Protein AF-A0A971T1A7-F1 (afdb_monomer)

Mean predicted aligned error: 4.46 Å

Secondary structure (DSSP, 8-state):
-HHHHHHHHHHHHHIIIIIS-TTS-HHHHHHHHHHHHHHHTSS-TTTHHHHHHHHHHHTT--HHHHHHHHTTS-TTTHHHH-

Sequence (82 aa):
MLILLIRLRPILRFIRYRILHADDSPERISRGLAIGVFVAYLPLMGIQMALSWAVAALFKANKAMALLGAWVSNPATAVFVY

pLDDT: mean 92.33, std 7.84, range [60.94, 98.56]

Solvent-accessible surface area (backbone atoms only — not comparable to full-atom values): 4337 Å² total; per-residue (Å²): 115,72,70,60,56,63,70,42,46,67,56,54,51,43,44,40,55,72,60,49,40,70,81,54,56,71,67,29,42,51,48,2,28,52,45,2,41,56,37,33,68,45,97,44,83,95,46,36,60,62,50,16,34,51,52,15,57,74,70,68,25,30,40,47,32,2,42,57,22,23,57,78,35,41,92,89,50,34,77,77,74,99

Structure (mmCIF, N/CA/C/O backbone):
data_AF-A0A971T1A7-F1
#
_entry.id   AF-A0A971T1A7-F1
#
loop_
_atom_site.group_PDB
_atom_site.id
_atom_site.type_symbol
_atom_site.label_atom_id
_atom_site.label_alt_id
_atom_site.label_comp_id
_atom_site.label_asym_id
_atom_site.label_entity_id
_atom_site.label_seq_id
_atom_site.pdbx_PDB_ins_code
_atom_site.Cartn_x
_atom_site.Cartn_y
_atom_site.Cartn_z
_atom_site.occupancy
_atom_site.B_iso_or_equiv
_atom_site.auth_seq_id
_atom_site.auth_comp_id
_atom_site.auth_asym_id
_atom_site.auth_atom_id
_atom_site.pdbx_PDB_model_num
ATOM 1 N N . MET A 1 1 ? 14.702 -17.045 21.439 1.00 60.94 1 MET A N 1
ATOM 2 C CA . MET A 1 1 ? 13.618 -16.790 20.459 1.00 60.94 1 MET A CA 1
ATOM 3 C C . MET A 1 1 ? 12.429 -16.034 21.068 1.00 60.94 1 MET A C 1
ATOM 5 O O . MET A 1 1 ? 12.074 -14.987 20.545 1.00 60.94 1 MET A O 1
ATOM 9 N N . LEU A 1 2 ? 11.871 -16.475 22.207 1.00 68.25 2 LEU A N 1
ATOM 10 C CA . LEU A 1 2 ? 10.699 -15.842 22.848 1.00 68.25 2 LEU A CA 1
ATOM 11 C C . LEU A 1 2 ? 10.925 -14.379 23.307 1.00 68.25 2 LEU A C 1
ATOM 13 O O . LEU A 1 2 ? 10.057 -13.530 23.132 1.00 68.25 2 LEU A O 1
ATOM 17 N N . ILE A 1 3 ? 12.115 -14.060 23.827 1.00 71.56 3 ILE A N 1
ATOM 18 C CA . ILE A 1 3 ? 12.470 -12.713 24.323 1.00 71.56 3 ILE A CA 1
ATOM 19 C C . ILE A 1 3 ? 12.508 -11.668 23.191 1.00 71.56 3 ILE A C 1
ATOM 21 O O . ILE A 1 3 ? 12.081 -10.528 23.377 1.00 71.56 3 ILE A O 1
ATOM 25 N N . LEU A 1 4 ? 12.962 -12.059 21.994 1.00 70.12 4 LEU A N 1
ATOM 26 C CA . LEU A 1 4 ? 13.032 -11.174 20.826 1.00 70.12 4 LEU A CA 1
ATOM 27 C C . LEU A 1 4 ? 11.628 -10.759 20.360 1.00 70.12 4 LEU A C 1
ATOM 29 O O . LEU A 1 4 ? 11.379 -9.585 20.097 1.00 70.12 4 LEU A O 1
ATOM 33 N N . LEU A 1 5 ? 10.691 -11.714 20.338 1.00 74.00 5 LEU A N 1
ATOM 34 C CA . LEU A 1 5 ? 9.296 -11.461 19.972 1.00 74.00 5 LEU A CA 1
ATOM 35 C C . LEU A 1 5 ? 8.627 -10.478 20.934 1.00 74.00 5 LEU A C 1
ATOM 37 O O . LEU A 1 5 ? 7.895 -9.598 20.489 1.00 74.00 5 LEU A O 1
ATOM 41 N N . ILE A 1 6 ? 8.915 -10.578 22.237 1.00 77.62 6 ILE A N 1
ATOM 42 C CA . ILE A 1 6 ? 8.361 -9.671 23.251 1.00 77.62 6 ILE A CA 1
ATOM 43 C C . ILE A 1 6 ? 8.834 -8.228 23.026 1.00 77.62 6 ILE A C 1
ATOM 45 O O . ILE A 1 6 ? 8.034 -7.298 23.145 1.00 77.62 6 ILE A O 1
ATOM 49 N N . ARG A 1 7 ? 10.096 -8.041 22.621 1.00 87.00 7 ARG A N 1
ATOM 50 C CA . ARG A 1 7 ? 10.690 -6.720 22.362 1.00 87.00 7 ARG A CA 1
ATOM 51 C C . ARG A 1 7 ? 10.121 -6.031 21.116 1.00 87.00 7 ARG A C 1
ATOM 53 O O . ARG A 1 7 ? 10.054 -4.807 21.079 1.00 87.00 7 ARG A O 1
ATOM 60 N N . LEU A 1 8 ? 9.667 -6.800 20.124 1.00 89.62 8 LEU A N 1
ATOM 61 C CA . LEU A 1 8 ? 9.093 -6.276 18.877 1.00 89.62 8 LEU A CA 1
ATOM 62 C C . LEU A 1 8 ? 7.592 -5.956 18.967 1.00 89.62 8 LEU A C 1
ATOM 64 O O . LEU A 1 8 ? 7.076 -5.229 18.120 1.00 89.62 8 LEU A O 1
ATOM 68 N N . ARG A 1 9 ? 6.877 -6.439 19.995 1.00 88.94 9 ARG A N 1
ATOM 69 C CA . ARG A 1 9 ? 5.428 -6.200 20.178 1.00 88.94 9 ARG A CA 1
ATOM 70 C C . ARG A 1 9 ? 4.995 -4.730 20.023 1.00 88.94 9 ARG A C 1
ATOM 72 O O . ARG A 1 9 ? 4.016 -4.508 19.307 1.00 88.94 9 ARG A O 1
ATOM 79 N N . PRO A 1 10 ? 5.650 -3.729 20.648 1.00 91.56 10 PRO A N 1
ATOM 80 C CA . PRO A 1 10 ? 5.248 -2.330 20.488 1.00 91.56 10 PRO A CA 1
ATOM 81 C C . PRO A 1 10 ? 5.435 -1.829 19.052 1.00 91.56 10 PRO A C 1
ATOM 83 O O . PRO A 1 10 ? 4.568 -1.125 18.542 1.00 91.56 10 PRO A O 1
ATOM 86 N N . ILE A 1 11 ? 6.506 -2.255 18.377 1.00 92.88 11 ILE A N 1
ATOM 87 C CA . ILE A 1 11 ? 6.784 -1.895 16.981 1.00 92.88 11 ILE A CA 1
ATOM 88 C C . ILE A 1 11 ? 5.723 -2.503 16.063 1.00 92.88 11 ILE A C 1
ATOM 90 O O . ILE A 1 11 ? 5.131 -1.795 15.259 1.00 92.88 11 ILE A O 1
ATOM 94 N N . LEU A 1 12 ? 5.408 -3.790 16.222 1.00 92.12 12 LEU A N 1
ATOM 95 C CA . LEU A 1 12 ? 4.377 -4.455 15.421 1.00 92.12 12 LEU A CA 1
ATOM 96 C C . LEU A 1 12 ? 3.002 -3.810 15.611 1.00 92.12 12 LEU A C 1
ATOM 98 O O . LEU A 1 12 ? 2.269 -3.614 14.645 1.00 92.12 12 LEU A O 1
ATOM 102 N N . ARG A 1 13 ? 2.660 -3.433 16.848 1.00 93.06 13 ARG A N 1
ATOM 103 C CA . ARG A 1 13 ? 1.426 -2.695 17.141 1.00 93.06 13 ARG A CA 1
ATOM 104 C C . ARG A 1 13 ? 1.430 -1.323 16.467 1.00 93.06 13 ARG A C 1
ATOM 106 O O . ARG A 1 13 ? 0.421 -0.933 15.889 1.00 93.06 13 ARG A O 1
ATOM 113 N N . PHE A 1 14 ? 2.555 -0.615 16.514 1.00 94.56 14 PHE A N 1
ATOM 114 C CA . PHE A 1 14 ? 2.709 0.677 15.859 1.00 94.56 14 PHE A CA 1
ATOM 115 C C . PHE A 1 14 ? 2.543 0.557 14.342 1.00 94.56 14 PHE A C 1
ATOM 117 O O . PHE A 1 14 ? 1.711 1.250 13.769 1.00 94.56 14 PHE A O 1
ATOM 124 N N . ILE A 1 15 ? 3.246 -0.379 13.700 1.00 94.25 15 ILE A N 1
ATOM 125 C CA . ILE A 1 15 ? 3.123 -0.632 12.259 1.00 94.25 15 ILE A CA 1
ATOM 126 C C . ILE A 1 15 ? 1.667 -0.958 11.911 1.00 94.25 15 ILE A C 1
ATOM 128 O O . ILE A 1 15 ? 1.083 -0.324 11.036 1.00 94.25 15 ILE A O 1
ATOM 132 N N . ARG A 1 16 ? 1.047 -1.886 12.644 1.00 93.44 16 ARG A N 1
ATOM 133 C CA . ARG A 1 16 ? -0.327 -2.327 12.395 1.00 93.44 16 ARG A CA 1
ATOM 134 C C . ARG A 1 16 ? -1.341 -1.181 12.435 1.00 93.44 16 ARG A C 1
ATOM 136 O O . ARG A 1 16 ? -2.142 -1.063 11.518 1.00 93.44 16 ARG A O 1
ATOM 143 N N . TYR A 1 17 ? -1.327 -0.352 13.475 1.00 93.56 17 TYR A N 1
ATOM 144 C CA . TYR A 1 17 ? -2.391 0.640 13.690 1.00 93.56 17 TYR A CA 1
ATOM 145 C C . TYR A 1 17 ? -2.039 2.053 13.217 1.00 93.56 17 TYR A C 1
ATOM 147 O O . TYR A 1 17 ? -2.930 2.834 12.919 1.00 93.56 17 TYR A O 1
ATOM 155 N N . ARG A 1 18 ? -0.754 2.419 13.142 1.00 93.31 18 ARG A N 1
ATOM 156 C CA . ARG A 1 18 ? -0.329 3.771 12.731 1.00 93.31 18 ARG A CA 1
ATOM 157 C C . ARG A 1 18 ? 0.149 3.849 11.292 1.00 93.31 18 ARG A C 1
ATOM 159 O O . ARG A 1 18 ? 0.019 4.902 10.684 1.00 93.31 18 ARG A O 1
ATOM 166 N N . ILE A 1 19 ? 0.705 2.765 10.755 1.00 95.31 19 ILE A N 1
ATOM 167 C CA . ILE A 1 19 ? 1.198 2.744 9.372 1.00 95.31 19 ILE A CA 1
ATOM 168 C C . ILE A 1 19 ? 0.150 2.101 8.469 1.00 95.31 19 ILE A C 1
ATOM 170 O O . ILE A 1 19 ? -0.322 2.723 7.520 1.00 95.31 19 ILE A O 1
ATOM 174 N N . LEU A 1 20 ? -0.261 0.875 8.792 1.00 94.81 20 LEU A N 1
ATOM 175 C CA . LEU A 1 20 ? -1.196 0.112 7.964 1.00 94.81 20 LEU A CA 1
ATOM 176 C C . LEU A 1 20 ? -2.655 0.523 8.157 1.00 94.81 20 LEU A C 1
ATOM 178 O O . LEU A 1 20 ? -3.481 0.192 7.310 1.00 94.81 20 LEU A O 1
ATOM 182 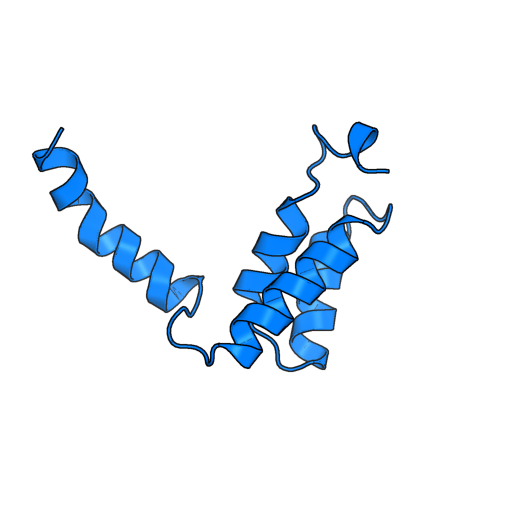N N . HIS A 1 21 ? -2.965 1.252 9.234 1.00 94.75 21 HIS A N 1
ATOM 183 C CA . HIS A 1 21 ? -4.339 1.602 9.606 1.00 94.75 21 HIS A CA 1
ATOM 184 C C . HIS A 1 21 ? -5.231 0.350 9.619 1.00 94.75 21 HIS A C 1
ATOM 186 O O . HIS A 1 21 ? -6.285 0.309 8.995 1.00 94.75 21 HIS A O 1
ATOM 192 N N . ALA A 1 22 ? -4.763 -0.728 10.259 1.00 91.56 22 ALA A N 1
ATOM 193 C CA . ALA A 1 22 ? -5.459 -2.018 10.281 1.00 91.56 22 ALA A CA 1
ATOM 194 C C . ALA A 1 22 ? -6.769 -2.009 11.096 1.00 91.56 22 ALA A C 1
ATOM 196 O O . ALA A 1 22 ? -7.411 -3.046 11.239 1.00 91.56 22 ALA A O 1
ATOM 197 N N . ASP A 1 23 ? -7.112 -0.868 11.686 1.00 95.25 23 ASP A N 1
ATOM 198 C CA . ASP A 1 23 ? -8.398 -0.519 12.279 1.00 95.25 23 ASP A CA 1
ATOM 199 C C . ASP A 1 23 ? -9.403 0.074 11.266 1.00 95.25 23 ASP A C 1
ATOM 201 O O . ASP A 1 23 ? -10.561 0.276 11.625 1.00 95.25 23 ASP A O 1
ATOM 205 N N . ASP A 1 24 ? -9.005 0.309 10.006 1.00 96.50 24 ASP A N 1
ATOM 206 C CA . ASP A 1 24 ? -9.937 0.619 8.912 1.00 96.50 24 ASP A CA 1
ATOM 207 C C . ASP A 1 24 ? -10.945 -0.523 8.686 1.00 96.50 24 ASP A C 1
ATOM 209 O O . ASP A 1 24 ? -10.692 -1.693 8.988 1.00 96.50 24 ASP A O 1
ATOM 213 N N . SER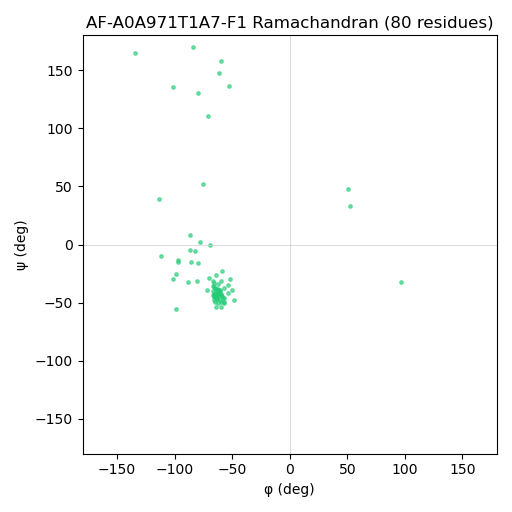 A 1 25 ? -12.085 -0.191 8.070 1.00 97.81 25 SER A N 1
ATOM 214 C CA . SER A 1 25 ? -13.090 -1.197 7.721 1.00 97.81 25 SER A CA 1
ATOM 215 C C . SER A 1 25 ? -12.532 -2.238 6.730 1.00 97.81 25 SER A C 1
ATOM 217 O O . SER A 1 25 ? -11.714 -1.891 5.861 1.00 97.81 25 SER A O 1
ATOM 219 N N . PRO A 1 26 ? -12.985 -3.506 6.798 1.00 97.69 26 PRO A N 1
ATOM 220 C CA . PRO A 1 26 ? -12.546 -4.556 5.879 1.00 97.69 26 PRO A CA 1
ATOM 221 C C . PRO A 1 26 ? -12.707 -4.177 4.401 1.00 97.69 26 PRO A C 1
ATOM 223 O O . PRO A 1 26 ? -11.860 -4.515 3.573 1.00 97.69 26 PRO A O 1
ATOM 226 N N . GLU A 1 27 ? -13.747 -3.417 4.057 1.00 98.19 27 GLU A N 1
ATOM 227 C CA . GLU A 1 27 ? -14.017 -2.934 2.700 1.00 98.19 27 GLU A CA 1
ATOM 228 C C . GLU A 1 27 ? -12.949 -1.941 2.233 1.00 98.19 27 GLU A C 1
ATOM 230 O O . GLU A 1 27 ? -12.521 -1.983 1.081 1.00 98.19 27 GLU A O 1
ATOM 235 N N . ARG A 1 28 ? -12.481 -1.045 3.112 1.00 98.25 28 ARG A N 1
ATOM 236 C CA . ARG A 1 28 ? -11.429 -0.075 2.769 1.00 98.25 28 ARG A CA 1
ATOM 237 C C . ARG A 1 28 ? -10.070 -0.746 2.622 1.00 98.25 28 ARG A C 1
ATOM 239 O O . ARG A 1 28 ? -9.324 -0.389 1.707 1.00 98.25 28 ARG A O 1
ATOM 246 N N . ILE A 1 29 ? -9.768 -1.714 3.488 1.00 98.44 29 ILE A N 1
ATOM 247 C CA . ILE A 1 29 ? -8.537 -2.515 3.448 1.00 98.4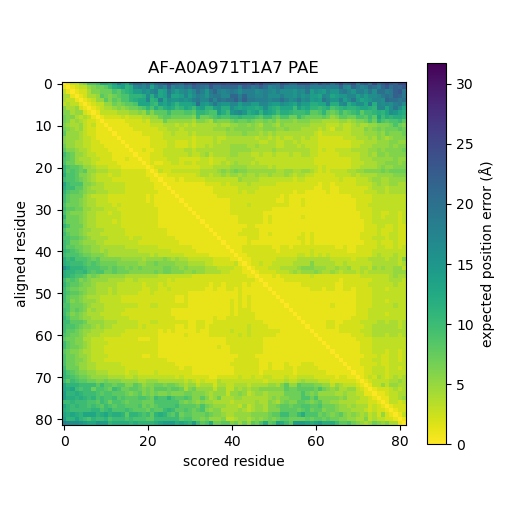4 29 ILE A CA 1
ATOM 248 C C . ILE A 1 29 ? -8.486 -3.351 2.166 1.00 98.44 29 ILE A C 1
ATOM 250 O O . ILE A 1 29 ? -7.526 -3.239 1.403 1.00 98.44 29 ILE A O 1
ATOM 254 N N . SER A 1 30 ? -9.533 -4.137 1.899 1.00 98.12 30 SER A N 1
ATOM 255 C CA . SER A 1 30 ? -9.622 -4.996 0.710 1.00 98.12 30 SER A CA 1
ATOM 256 C C . SER A 1 30 ? -9.606 -4.189 -0.587 1.00 98.12 30 SER A C 1
ATOM 258 O O . SER A 1 30 ? -8.870 -4.539 -1.505 1.00 98.12 30 SER A O 1
ATOM 260 N N . ARG A 1 31 ? -10.326 -3.059 -0.649 1.00 98.50 31 ARG A N 1
ATOM 261 C CA . ARG A 1 31 ? -10.287 -2.144 -1.801 1.00 98.50 31 ARG A CA 1
ATOM 262 C C . ARG A 1 31 ? -8.894 -1.569 -2.029 1.00 98.50 31 ARG A C 1
ATOM 264 O O . ARG A 1 31 ? -8.459 -1.482 -3.171 1.00 98.50 31 ARG A O 1
ATOM 271 N N . GLY A 1 32 ? -8.201 -1.182 -0.958 1.00 98.50 32 GLY A N 1
ATOM 272 C CA . GLY A 1 32 ? -6.831 -0.681 -1.041 1.00 98.50 32 GLY A CA 1
ATOM 273 C C . GLY A 1 32 ? -5.917 -1.736 -1.644 1.00 98.50 32 GLY A C 1
ATOM 274 O O . GLY A 1 32 ? -5.284 -1.492 -2.666 1.00 98.50 32 GLY A O 1
ATOM 275 N N . LEU A 1 33 ? -5.930 -2.937 -1.067 1.00 98.31 33 LEU A N 1
ATOM 276 C CA . LEU A 1 33 ? -5.131 -4.058 -1.552 1.00 98.31 33 LEU A CA 1
ATOM 277 C C . LEU A 1 33 ? -5.436 -4.393 -3.022 1.00 98.31 33 LEU A C 1
ATOM 279 O O . LEU A 1 33 ? -4.506 -4.517 -3.811 1.00 98.31 33 LEU A O 1
ATOM 283 N N . ALA A 1 34 ? -6.715 -4.466 -3.405 1.00 98.38 34 ALA A N 1
ATOM 284 C CA . ALA A 1 34 ? -7.132 -4.735 -4.782 1.00 98.38 34 ALA A CA 1
ATOM 285 C C . ALA A 1 34 ? -6.608 -3.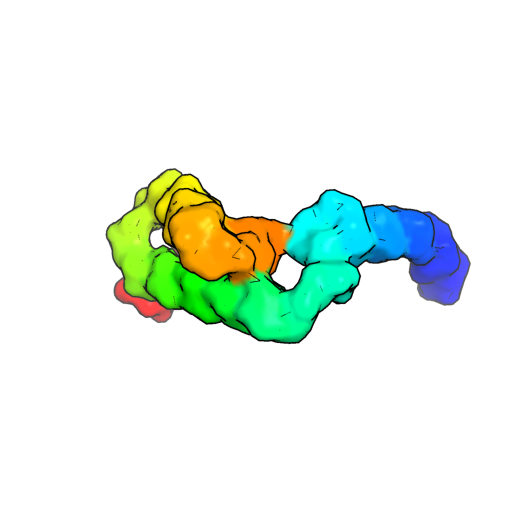681 -5.771 1.00 98.38 34 ALA A C 1
ATOM 287 O O . ALA A 1 34 ? -6.100 -4.041 -6.830 1.00 98.38 34 ALA A O 1
ATOM 288 N N . ILE A 1 35 ? -6.673 -2.392 -5.412 1.00 98.56 35 ILE A N 1
ATOM 289 C CA . ILE A 1 35 ? -6.113 -1.297 -6.220 1.00 98.56 35 ILE A CA 1
ATOM 290 C C . ILE A 1 35 ? -4.604 -1.473 -6.399 1.00 98.56 35 ILE A C 1
ATOM 292 O O . ILE A 1 35 ? -4.109 -1.372 -7.517 1.00 98.56 35 ILE A O 1
ATOM 296 N N . GLY A 1 36 ? -3.880 -1.751 -5.313 1.00 97.75 36 GLY A N 1
ATOM 297 C CA . GLY A 1 36 ? -2.434 -1.954 -5.361 1.00 97.75 36 GLY A CA 1
ATOM 298 C C . GLY A 1 36 ? -2.036 -3.110 -6.271 1.00 97.75 36 GLY A C 1
ATOM 299 O O . GLY A 1 36 ? -1.202 -2.945 -7.155 1.00 97.75 36 GLY A O 1
ATOM 300 N N . VAL A 1 37 ? -2.681 -4.264 -6.088 1.00 97.12 37 VAL A N 1
ATOM 301 C CA . VAL A 1 37 ? -2.432 -5.458 -6.905 1.00 97.12 37 VAL A CA 1
ATOM 302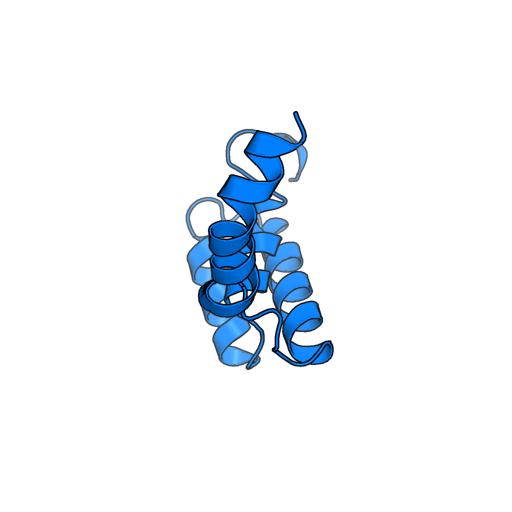 C C . VAL A 1 37 ? -2.756 -5.188 -8.371 1.00 97.12 37 VAL A C 1
ATOM 304 O O . VAL A 1 37 ? -1.959 -5.528 -9.233 1.00 97.12 37 VAL A O 1
ATOM 307 N N . PHE A 1 38 ? -3.878 -4.531 -8.671 1.00 96.94 38 PHE A N 1
ATOM 308 C CA . PHE A 1 38 ? -4.220 -4.152 -10.043 1.00 96.94 38 PHE A CA 1
ATOM 309 C C . PHE A 1 38 ? -3.137 -3.272 -10.684 1.00 96.94 38 PHE A C 1
ATOM 311 O O . PHE A 1 38 ? -2.707 -3.541 -11.803 1.00 96.94 38 PHE A O 1
ATOM 318 N N . VAL A 1 39 ? -2.656 -2.253 -9.964 1.00 96.69 39 VAL A N 1
ATOM 319 C CA . VAL A 1 39 ? -1.598 -1.362 -10.460 1.00 96.69 39 VAL A CA 1
ATOM 320 C C . VAL A 1 39 ? -0.260 -2.092 -10.633 1.00 96.69 39 VAL A C 1
ATOM 322 O O . VAL A 1 39 ? 0.480 -1.756 -11.556 1.00 96.69 39 VAL A O 1
ATOM 325 N N . ALA A 1 40 ? 0.040 -3.104 -9.813 1.00 94.94 40 ALA A N 1
ATOM 326 C CA . ALA A 1 40 ? 1.253 -3.920 -9.940 1.00 94.94 40 ALA A CA 1
ATOM 327 C C . ALA A 1 40 ? 1.353 -4.639 -11.301 1.00 94.94 40 ALA A C 1
ATOM 329 O O . ALA A 1 40 ? 2.447 -4.813 -11.832 1.00 94.94 40 ALA A O 1
ATOM 330 N N . TYR A 1 41 ? 0.216 -5.008 -11.900 1.00 93.62 41 TYR A N 1
ATOM 331 C CA . TYR A 1 41 ? 0.174 -5.637 -13.226 1.00 93.62 41 TYR A CA 1
ATOM 332 C C . TYR A 1 41 ? 0.249 -4.639 -14.391 1.00 93.62 41 TYR A C 1
ATOM 334 O O . TYR A 1 41 ? 0.336 -5.050 -15.546 1.00 93.62 41 TYR A O 1
ATOM 342 N N . LEU A 1 42 ? 0.233 -3.329 -14.127 1.00 93.00 42 LEU A N 1
ATOM 343 C CA . LEU A 1 42 ? 0.486 -2.332 -15.164 1.00 93.00 42 LEU A CA 1
ATOM 344 C C . LEU A 1 42 ? 2.005 -2.223 -15.383 1.00 93.00 42 LEU A C 1
ATOM 346 O O . LEU A 1 42 ? 2.714 -1.999 -14.397 1.00 93.00 42 LEU A O 1
ATOM 350 N N . PRO A 1 43 ? 2.526 -2.288 -16.627 1.00 89.69 43 PRO A N 1
ATOM 351 C CA . PRO A 1 43 ? 3.958 -2.165 -16.926 1.00 89.69 43 PRO A CA 1
ATOM 352 C C . PRO A 1 43 ? 4.431 -0.699 -16.829 1.00 89.69 43 PRO A C 1
ATOM 354 O O . PRO A 1 43 ? 5.016 -0.130 -17.745 1.00 89.69 43 PRO A O 1
ATOM 357 N N . LEU A 1 44 ? 4.135 -0.062 -15.698 1.00 91.31 44 LEU A N 1
ATOM 358 C CA . LEU A 1 44 ? 4.374 1.344 -15.378 1.00 91.31 44 LEU A CA 1
ATOM 359 C C . LEU A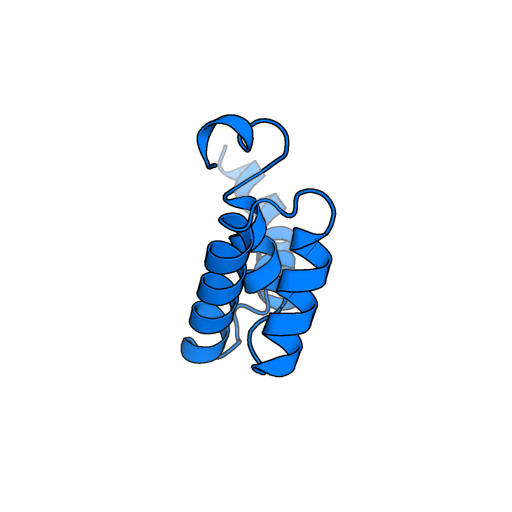 1 44 ? 5.415 1.467 -14.255 1.00 91.31 44 LEU A C 1
ATOM 361 O O . LEU A 1 44 ? 5.267 2.269 -13.323 1.00 91.31 44 LEU A O 1
ATOM 365 N N . MET A 1 45 ? 6.446 0.618 -14.302 1.00 87.25 45 MET A N 1
ATOM 366 C CA . MET A 1 45 ? 7.503 0.581 -13.292 1.00 87.25 45 MET A CA 1
ATOM 367 C C . MET A 1 45 ? 8.106 1.980 -13.091 1.00 87.25 45 MET A C 1
ATOM 369 O O . MET A 1 45 ? 8.333 2.725 -14.041 1.00 87.25 45 MET A O 1
ATOM 373 N N . GLY A 1 46 ? 8.323 2.354 -11.831 1.00 88.81 46 GLY A N 1
ATOM 374 C CA . GLY A 1 46 ? 8.753 3.699 -11.435 1.00 88.81 46 GLY A CA 1
ATOM 375 C C . GLY A 1 46 ? 7.609 4.626 -11.006 1.00 88.81 46 GLY A C 1
ATOM 376 O O . GLY A 1 46 ? 7.807 5.409 -10.081 1.00 88.81 46 GLY A O 1
ATOM 377 N N . ILE A 1 47 ? 6.399 4.496 -11.573 1.00 94.88 47 ILE A N 1
ATOM 378 C CA . ILE A 1 47 ? 5.237 5.331 -11.188 1.00 94.88 47 ILE A CA 1
ATOM 379 C C . ILE A 1 47 ? 4.115 4.566 -10.467 1.00 94.88 47 ILE A C 1
ATOM 381 O O . ILE A 1 47 ? 3.220 5.196 -9.902 1.00 94.88 47 ILE A O 1
ATOM 385 N N . GLN A 1 48 ? 4.169 3.229 -10.422 1.00 94.44 48 GLN A N 1
ATOM 386 C CA . GLN A 1 48 ? 3.160 2.367 -9.779 1.00 94.44 48 GLN A CA 1
ATOM 387 C C . GLN A 1 48 ? 2.808 2.790 -8.342 1.00 94.44 48 GLN A C 1
ATOM 389 O O . GLN A 1 48 ? 1.638 2.762 -7.965 1.00 94.44 48 GLN A O 1
ATOM 394 N N . MET A 1 49 ? 3.788 3.219 -7.541 1.00 95.38 49 MET A N 1
ATOM 395 C CA . MET A 1 49 ? 3.560 3.649 -6.152 1.00 95.38 49 MET A CA 1
ATOM 396 C C . MET A 1 49 ? 2.687 4.906 -6.080 1.00 95.38 49 MET A C 1
ATOM 398 O O . MET A 1 49 ? 1.692 4.943 -5.353 1.00 95.38 49 MET A O 1
ATOM 402 N N . ALA A 1 50 ? 3.036 5.925 -6.869 1.00 97.62 50 ALA A N 1
ATOM 403 C CA . ALA A 1 50 ? 2.266 7.161 -6.957 1.00 97.62 50 ALA A CA 1
ATOM 404 C C . ALA A 1 50 ? 0.862 6.894 -7.515 1.00 97.62 50 ALA A C 1
ATOM 406 O O . ALA A 1 50 ? -0.123 7.382 -6.958 1.00 97.62 50 ALA A O 1
ATOM 407 N N . LEU A 1 51 ? 0.761 6.061 -8.556 1.00 97.75 51 LEU A N 1
ATOM 408 C CA . LEU A 1 51 ? -0.513 5.684 -9.159 1.00 97.75 51 LEU A CA 1
ATOM 409 C C . LEU A 1 51 ? -1.408 4.924 -8.168 1.00 97.75 51 LEU A C 1
ATOM 411 O O . LEU A 1 51 ? -2.566 5.291 -7.989 1.00 97.75 51 LEU A O 1
ATOM 415 N N . SER A 1 52 ? -0.870 3.933 -7.455 1.00 98.00 52 SER A N 1
ATOM 416 C CA . SER A 1 52 ? -1.606 3.165 -6.438 1.00 98.00 52 SER A CA 1
ATOM 417 C C . SER A 1 52 ? -2.136 4.060 -5.325 1.00 98.00 52 SER A C 1
ATOM 419 O O . SER A 1 52 ? -3.289 3.928 -4.917 1.00 98.00 52 SER A O 1
ATOM 421 N N . TRP A 1 53 ? -1.321 5.008 -4.852 1.00 98.44 53 TRP A N 1
ATOM 422 C CA . TRP A 1 53 ? -1.742 5.969 -3.836 1.00 98.44 53 TRP A CA 1
ATOM 423 C C . TRP A 1 53 ? -2.840 6.906 -4.347 1.00 98.44 53 TRP A C 1
ATOM 425 O O . TRP A 1 53 ? -3.836 7.109 -3.650 1.00 98.44 53 TRP A O 1
ATOM 435 N N . ALA A 1 54 ? -2.684 7.449 -5.559 1.00 98.50 54 ALA A N 1
ATOM 436 C CA . ALA A 1 54 ? -3.643 8.371 -6.162 1.00 98.50 54 ALA A CA 1
ATOM 437 C C . ALA A 1 54 ? -4.997 7.692 -6.408 1.00 98.50 54 ALA A C 1
ATOM 439 O O . ALA A 1 54 ? -6.040 8.223 -6.024 1.00 98.50 54 ALA A O 1
ATOM 440 N N . VAL A 1 55 ? -4.985 6.480 -6.969 1.00 98.38 55 VAL A N 1
ATOM 441 C CA . VAL A 1 55 ? -6.195 5.683 -7.200 1.00 98.38 55 VAL A CA 1
ATOM 442 C C . VAL A 1 55 ? -6.837 5.303 -5.862 1.00 98.38 55 VAL A C 1
ATOM 444 O O . VAL A 1 55 ? -8.037 5.496 -5.677 1.00 98.38 55 VAL A O 1
ATOM 447 N N . ALA A 1 56 ? -6.060 4.862 -4.869 1.00 98.50 56 ALA A N 1
ATOM 448 C CA . ALA A 1 56 ? -6.597 4.575 -3.539 1.00 98.50 56 ALA A CA 1
ATOM 449 C C . ALA A 1 56 ? -7.222 5.810 -2.873 1.00 98.50 56 ALA A C 1
ATOM 451 O O . ALA A 1 56 ? -8.275 5.694 -2.244 1.00 98.50 56 ALA A O 1
ATOM 452 N N . ALA A 1 57 ? -6.621 6.993 -3.034 1.00 98.31 57 ALA A N 1
ATOM 453 C CA . ALA A 1 57 ? -7.187 8.247 -2.548 1.00 98.31 57 ALA A CA 1
ATOM 454 C C . ALA A 1 57 ? -8.527 8.568 -3.233 1.00 98.31 57 ALA A C 1
ATOM 456 O O . ALA A 1 57 ? -9.499 8.872 -2.539 1.00 98.31 57 ALA A O 1
ATOM 457 N N . LEU A 1 58 ? -8.598 8.427 -4.562 1.00 98.50 58 LEU A N 1
ATOM 458 C CA . LEU A 1 58 ? -9.809 8.660 -5.355 1.00 98.50 58 LEU A CA 1
ATOM 459 C C . LEU A 1 58 ? -10.967 7.751 -4.917 1.00 98.50 58 LEU A C 1
ATOM 461 O O . LEU A 1 58 ? -12.089 8.212 -4.719 1.00 98.50 58 LEU A O 1
ATOM 465 N N . PHE A 1 59 ? -10.684 6.469 -4.685 1.00 98.06 59 PHE A N 1
ATOM 466 C CA . PHE A 1 59 ? -11.681 5.478 -4.268 1.00 98.06 59 PHE A CA 1
ATOM 467 C C . PHE A 1 59 ? -11.913 5.415 -2.748 1.00 98.06 59 PHE A C 1
ATOM 469 O O . PHE A 1 59 ? -12.610 4.510 -2.267 1.00 98.06 59 PHE A O 1
ATOM 476 N N . LYS A 1 60 ? -11.341 6.359 -1.982 1.00 97.81 60 LYS A N 1
ATOM 477 C CA . LYS A 1 60 ? -11.404 6.417 -0.507 1.00 97.81 60 LYS A CA 1
ATOM 478 C C . LYS A 1 60 ? -10.974 5.098 0.163 1.00 97.81 60 LYS A C 1
ATOM 480 O O . LYS A 1 60 ? -11.492 4.706 1.211 1.00 97.81 60 LYS A O 1
ATOM 485 N N . ALA A 1 61 ? -10.035 4.396 -0.459 1.00 98.44 61 ALA A N 1
ATOM 486 C CA . ALA A 1 61 ? -9.505 3.122 -0.004 1.00 98.44 61 ALA A CA 1
ATOM 487 C C . ALA A 1 61 ? -8.379 3.310 1.028 1.00 98.44 61 ALA A C 1
ATOM 489 O O . ALA A 1 61 ? -7.887 4.421 1.253 1.00 98.44 61 ALA A O 1
ATOM 490 N N . ASN A 1 62 ? -7.952 2.220 1.666 1.00 98.56 62 ASN A N 1
ATOM 491 C CA . ASN A 1 62 ? -6.773 2.247 2.522 1.00 98.56 62 ASN A CA 1
ATOM 492 C C . ASN A 1 62 ? -5.508 2.396 1.656 1.00 98.56 62 ASN A C 1
ATOM 494 O O . ASN A 1 62 ? -5.110 1.491 0.921 1.00 98.56 62 ASN A O 1
ATOM 498 N N . LYS A 1 63 ? -4.877 3.569 1.748 1.00 98.38 63 LYS A N 1
ATOM 499 C CA . LYS A 1 63 ? -3.703 3.942 0.949 1.00 98.38 63 LYS A CA 1
ATOM 500 C C . LYS A 1 63 ? -2.468 3.107 1.291 1.00 98.38 63 LYS A C 1
ATOM 502 O O . LYS A 1 63 ? -1.706 2.776 0.392 1.00 98.38 63 LYS A O 1
ATOM 507 N N . ALA A 1 64 ? -2.282 2.739 2.560 1.00 98.06 64 ALA A N 1
ATOM 508 C CA . ALA A 1 64 ? -1.150 1.911 2.972 1.00 98.06 64 ALA A CA 1
ATOM 509 C C . ALA A 1 64 ? -1.255 0.503 2.373 1.00 98.06 64 ALA A C 1
ATOM 511 O O . ALA A 1 64 ? -0.289 -0.006 1.813 1.00 98.06 64 ALA A O 1
ATOM 512 N N . MET A 1 65 ? -2.452 -0.085 2.406 1.00 98.06 65 MET A N 1
ATOM 513 C CA . MET A 1 65 ? -2.713 -1.390 1.798 1.00 98.06 65 MET A CA 1
ATOM 514 C C . MET A 1 65 ? -2.591 -1.363 0.273 1.00 98.06 65 MET A C 1
ATOM 516 O O . MET A 1 65 ? -2.117 -2.336 -0.304 1.00 98.06 65 MET A O 1
ATOM 520 N N . ALA A 1 66 ? -2.941 -0.250 -0.380 1.00 98.31 66 ALA A N 1
ATOM 521 C CA . ALA A 1 66 ? -2.702 -0.079 -1.813 1.00 98.31 66 ALA A CA 1
ATOM 522 C C . ALA A 1 66 ? -1.214 -0.020 -2.164 1.00 98.31 66 ALA A C 1
ATOM 524 O O . ALA A 1 66 ? -0.773 -0.690 -3.091 1.00 98.31 66 ALA A O 1
ATOM 525 N N . LEU A 1 67 ? -0.418 0.721 -1.393 1.00 97.25 67 LEU A N 1
ATOM 526 C CA . LEU A 1 67 ? 1.031 0.744 -1.581 1.00 97.25 67 LEU A CA 1
ATOM 527 C C . LEU A 1 67 ? 1.660 -0.635 -1.348 1.00 97.25 67 LEU A C 1
ATOM 529 O O . LEU A 1 67 ? 2.531 -1.037 -2.109 1.00 97.25 67 LEU A O 1
ATOM 533 N N . LEU A 1 68 ? 1.196 -1.383 -0.34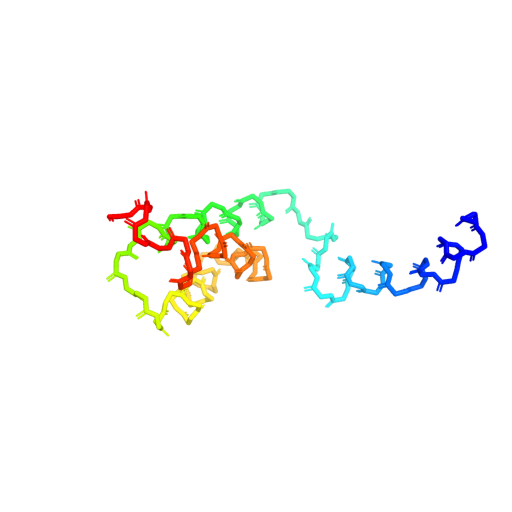2 1.00 96.19 68 LEU A N 1
ATOM 534 C CA . LEU A 1 68 ? 1.646 -2.760 -0.121 1.00 96.19 68 LEU A CA 1
ATOM 535 C C . LEU A 1 68 ? 1.246 -3.699 -1.264 1.00 96.19 68 LEU A C 1
ATOM 537 O O . LEU A 1 68 ? 2.058 -4.516 -1.683 1.00 96.19 68 LEU A O 1
ATOM 541 N N . GLY A 1 69 ? 0.023 -3.579 -1.785 1.00 96.19 69 GLY A N 1
ATOM 542 C CA . GLY A 1 69 ? -0.433 -4.374 -2.927 1.00 96.19 69 GLY A CA 1
ATOM 543 C C . GLY A 1 69 ? 0.391 -4.118 -4.192 1.00 96.19 69 GLY A C 1
ATOM 544 O O . GLY A 1 69 ? 0.646 -5.048 -4.949 1.00 96.19 69 GLY A O 1
ATOM 545 N N . ALA A 1 70 ? 0.870 -2.886 -4.387 1.00 95.56 70 ALA A N 1
ATOM 546 C CA . ALA A 1 70 ? 1.720 -2.527 -5.524 1.00 95.56 70 ALA A CA 1
ATOM 547 C C . ALA A 1 70 ? 3.073 -3.263 -5.523 1.00 95.56 70 ALA A C 1
ATOM 549 O O . ALA A 1 70 ? 3.644 -3.499 -6.581 1.00 95.56 70 ALA A O 1
ATOM 550 N N . TRP A 1 71 ? 3.563 -3.674 -4.347 1.00 92.69 71 TRP A N 1
ATOM 551 C CA . TRP A 1 71 ? 4.827 -4.405 -4.189 1.00 92.69 71 TRP A CA 1
ATOM 552 C C . TRP A 1 71 ? 4.749 -5.894 -4.550 1.00 92.69 71 TRP A C 1
ATOM 554 O O . TRP A 1 71 ? 5.754 -6.599 -4.434 1.00 92.69 71 TRP A O 1
ATOM 564 N N . VAL A 1 72 ? 3.591 -6.383 -5.015 1.00 90.56 72 VAL A N 1
ATOM 565 C CA . VAL A 1 72 ? 3.489 -7.717 -5.631 1.00 90.56 72 VAL A CA 1
ATOM 566 C C . VAL A 1 72 ? 4.450 -7.835 -6.821 1.00 90.56 72 VAL A C 1
ATOM 568 O O . VAL A 1 72 ? 5.108 -8.863 -6.976 1.00 90.56 72 VAL A O 1
ATOM 571 N N . SER A 1 73 ? 4.611 -6.758 -7.594 1.00 86.25 73 SER A N 1
ATOM 572 C CA . SER A 1 73 ? 5.723 -6.587 -8.529 1.00 86.25 73 SER A CA 1
ATOM 573 C C . SER A 1 73 ? 6.771 -5.656 -7.926 1.00 86.25 73 SER A C 1
ATOM 575 O O . SER A 1 73 ? 6.443 -4.599 -7.395 1.00 86.25 73 SER A O 1
ATOM 577 N N . ASN A 1 74 ? 8.046 -6.007 -8.038 1.00 87.44 74 ASN A N 1
ATOM 578 C CA . ASN A 1 74 ? 9.156 -5.122 -7.690 1.00 87.44 74 ASN A CA 1
ATOM 579 C C . ASN A 1 74 ? 10.213 -5.172 -8.803 1.00 87.44 74 ASN A C 1
ATOM 581 O O . ASN A 1 74 ? 10.167 -6.099 -9.603 1.00 87.44 74 ASN A O 1
ATOM 585 N N . PRO A 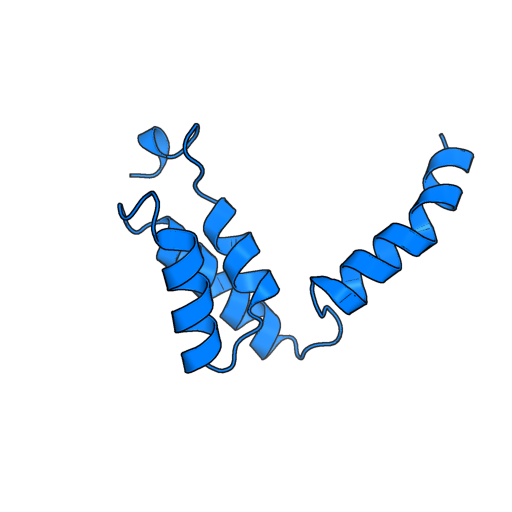1 75 ? 11.174 -4.232 -8.880 1.00 80.50 75 PRO A N 1
ATOM 586 C CA . PRO A 1 75 ? 12.138 -4.176 -9.984 1.00 80.50 75 PRO A CA 1
ATOM 587 C C . PRO A 1 75 ? 12.880 -5.489 -10.270 1.00 80.50 75 PRO A C 1
ATOM 589 O O . PRO A 1 75 ? 13.222 -5.750 -11.418 1.00 80.50 75 PRO A O 1
ATOM 592 N N . ALA A 1 76 ? 13.099 -6.327 -9.252 1.00 85.44 76 ALA A N 1
ATOM 593 C CA . ALA A 1 76 ? 13.754 -7.620 -9.419 1.00 85.44 76 ALA A CA 1
ATOM 594 C C . ALA A 1 76 ? 12.809 -8.714 -9.949 1.00 85.44 76 ALA A C 1
ATOM 596 O O . ALA A 1 76 ? 13.257 -9.608 -10.659 1.00 85.44 76 ALA A O 1
ATOM 597 N N . THR A 1 77 ? 11.514 -8.664 -9.620 1.00 86.31 77 THR A N 1
ATOM 598 C CA . THR A 1 77 ? 10.514 -9.662 -10.055 1.00 86.31 77 THR A CA 1
ATOM 599 C C . THR A 1 77 ? 9.712 -9.234 -11.275 1.00 86.31 77 THR A C 1
ATOM 601 O O . THR A 1 77 ? 9.050 -10.055 -11.898 1.00 86.31 77 THR A O 1
ATOM 604 N N . ALA A 1 78 ? 9.787 -7.958 -11.626 1.00 85.75 78 ALA A N 1
ATOM 605 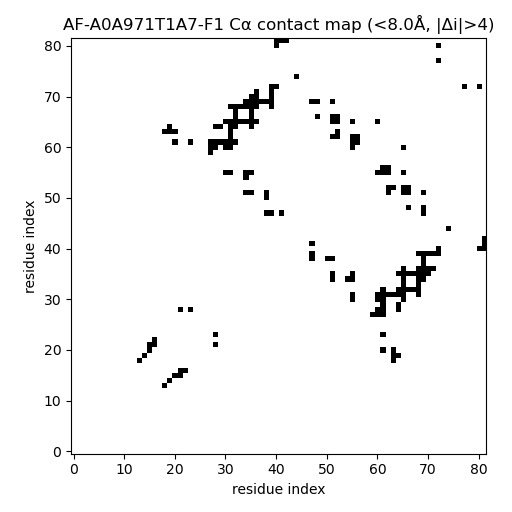C CA . ALA A 1 78 ? 8.974 -7.306 -12.633 1.00 85.75 78 ALA A CA 1
ATOM 606 C C . ALA A 1 78 ? 9.003 -8.011 -13.994 1.00 85.75 78 ALA A C 1
ATOM 608 O O . ALA A 1 78 ? 7.959 -8.224 -14.592 1.00 85.75 78 ALA A O 1
ATOM 609 N N . VAL A 1 79 ? 10.193 -8.454 -14.413 1.00 85.94 79 VAL A N 1
ATOM 610 C CA . VAL A 1 79 ? 10.431 -9.183 -15.672 1.00 85.94 79 VAL A CA 1
ATOM 611 C C . VAL A 1 79 ? 9.626 -10.488 -15.772 1.00 85.94 79 VAL A C 1
ATOM 613 O O . VAL A 1 79 ? 9.399 -10.979 -16.868 1.00 85.94 79 VAL A O 1
ATOM 616 N N . PHE A 1 80 ? 9.206 -11.075 -14.647 1.00 85.38 80 PHE A N 1
ATOM 617 C CA . PHE A 1 80 ? 8.394 -12.296 -14.630 1.00 85.38 80 PHE A CA 1
ATOM 618 C C . PHE A 1 80 ? 6.891 -12.030 -14.488 1.00 85.38 80 PHE A C 1
ATOM 620 O O . PHE A 1 80 ? 6.096 -12.949 -14.665 1.00 85.38 80 PHE A O 1
ATOM 627 N N . VAL A 1 81 ? 6.499 -10.815 -14.098 1.00 83.62 81 VAL A N 1
ATOM 628 C CA . VAL A 1 81 ? 5.095 -10.452 -13.851 1.00 83.62 81 VAL A CA 1
ATOM 629 C C . VAL A 1 81 ? 4.417 -9.952 -15.126 1.00 83.62 81 VAL A C 1
ATOM 631 O O . VAL A 1 81 ? 3.214 -10.162 -15.285 1.00 83.62 81 VAL A O 1
ATOM 634 N N . TYR A 1 82 ? 5.172 -9.299 -16.010 1.00 78.75 82 TYR A N 1
ATOM 635 C CA . TYR A 1 82 ? 4.683 -8.699 -17.248 1.00 78.75 82 TYR A CA 1
ATOM 636 C C . TYR A 1 82 ? 5.549 -9.056 -18.454 1.00 78.75 82 TYR A C 1
ATOM 638 O O . TYR A 1 82 ? 6.766 -9.276 -18.268 1.00 78.75 82 TYR A O 1
#

Foldseek 3Di:
DVVVVVVCVVVVVCCCCVQQVVVDDPVQLVVLLVLLLVLLLPLPPPCSLVNSQVVSVVVVHRSSNSNVSVVVDDPVCSVVSD

Radius of gyration: 14.7 Å; Cα contacts (8 Å, |Δi|>4): 100; chains: 1; bounding box: 28×25×42 Å